Protein AF-A0AAN8J9G6-F1 (afdb_monomer_lite)

Structure (mmCIF, N/CA/C/O backbone):
data_AF-A0AAN8J9G6-F1
#
_entry.id   AF-A0AAN8J9G6-F1
#
loop_
_atom_site.group_PDB
_atom_site.id
_atom_site.type_symbol
_atom_site.label_atom_id
_atom_site.label_alt_id
_atom_site.label_comp_id
_atom_site.label_asym_id
_atom_site.label_entity_id
_atom_site.label_seq_id
_atom_site.pdbx_PDB_ins_code
_atom_site.Cartn_x
_atom_site.Cartn_y
_atom_site.Cartn_z
_atom_site.occupancy
_atom_site.B_iso_or_equiv
_atom_site.auth_seq_id
_atom_site.auth_comp_id
_atom_site.auth_asym_id
_atom_site.auth_atom_id
_atom_site.pdbx_PDB_model_num
ATOM 1 N N . MET A 1 1 ? 80.850 -1.394 -20.639 1.00 44.75 1 MET A N 1
ATOM 2 C CA . MET A 1 1 ? 79.618 -2.151 -20.964 1.00 44.75 1 MET A CA 1
ATOM 3 C C . MET A 1 1 ? 78.604 -1.194 -21.594 1.00 44.75 1 MET A C 1
ATOM 5 O O . MET A 1 1 ? 78.161 -0.294 -20.888 1.00 44.75 1 MET A O 1
ATOM 9 N N . PRO A 1 2 ? 78.284 -1.287 -22.898 1.00 39.69 2 PRO A N 1
ATOM 10 C CA . PRO A 1 2 ? 77.363 -0.352 -23.547 1.00 39.69 2 PRO A CA 1
ATOM 11 C C . PRO A 1 2 ? 75.897 -0.748 -23.298 1.00 39.69 2 PRO A C 1
ATOM 13 O O . PRO A 1 2 ? 75.528 -1.917 -23.408 1.00 39.69 2 PRO A O 1
ATOM 16 N N . LYS A 1 3 ? 75.049 0.232 -22.959 1.00 47.34 3 LYS A N 1
ATOM 17 C CA . LYS A 1 3 ? 73.600 0.052 -22.765 1.00 47.34 3 LYS A CA 1
ATOM 18 C C . LYS A 1 3 ? 72.911 -0.113 -24.125 1.00 47.34 3 LYS A C 1
ATOM 20 O O . LYS A 1 3 ? 72.934 0.792 -24.953 1.00 47.34 3 LYS A O 1
ATOM 25 N N . LYS A 1 4 ? 72.274 -1.265 -24.345 1.00 46.56 4 LYS A N 1
ATOM 26 C CA . LYS A 1 4 ? 71.497 -1.583 -25.552 1.00 46.56 4 LYS A CA 1
ATOM 27 C C . LYS A 1 4 ? 70.186 -0.779 -25.536 1.00 46.56 4 LYS A C 1
ATOM 29 O O . LYS A 1 4 ? 69.259 -1.118 -24.803 1.00 46.56 4 LYS A O 1
ATOM 34 N N . GLN A 1 5 ? 70.110 0.306 -26.307 1.00 51.44 5 GLN A N 1
ATOM 35 C CA . GLN A 1 5 ? 68.865 1.053 -26.519 1.00 51.44 5 GLN A CA 1
ATOM 36 C C . GLN A 1 5 ? 67.861 0.179 -27.296 1.00 51.44 5 GLN A C 1
ATOM 38 O O . GLN A 1 5 ? 68.141 -0.253 -28.415 1.00 51.44 5 GLN A O 1
ATOM 43 N N . ARG A 1 6 ? 66.680 -0.087 -26.718 1.00 46.72 6 ARG A N 1
ATOM 44 C CA . ARG A 1 6 ? 65.543 -0.680 -27.446 1.00 46.72 6 ARG A CA 1
ATOM 45 C C . ARG A 1 6 ? 64.986 0.377 -28.402 1.00 46.72 6 ARG A C 1
ATOM 47 O O . ARG A 1 6 ? 64.402 1.359 -27.952 1.00 46.72 6 ARG A O 1
ATOM 54 N N . LYS A 1 7 ? 65.141 0.169 -29.713 1.00 46.06 7 LYS A N 1
ATOM 55 C CA . LYS A 1 7 ? 64.376 0.903 -30.729 1.00 46.06 7 LYS A CA 1
ATOM 56 C C . LYS A 1 7 ? 62.891 0.580 -30.528 1.00 46.06 7 LYS A C 1
ATOM 58 O O . LYS A 1 7 ? 62.497 -0.575 -30.650 1.00 46.06 7 LYS A O 1
ATOM 63 N N . ARG A 1 8 ? 62.080 1.587 -30.196 1.00 46.12 8 ARG A N 1
ATOM 64 C CA . ARG A 1 8 ? 60.620 1.503 -30.307 1.00 46.12 8 ARG A CA 1
ATOM 65 C C . ARG A 1 8 ? 60.272 1.584 -31.792 1.00 46.12 8 ARG A C 1
ATOM 67 O O . ARG A 1 8 ? 60.358 2.656 -32.381 1.00 46.12 8 ARG A O 1
ATOM 74 N N . THR A 1 9 ? 59.933 0.455 -32.399 1.00 47.19 9 THR A N 1
ATOM 75 C CA . THR A 1 9 ? 59.216 0.426 -33.676 1.00 47.19 9 THR A CA 1
ATOM 76 C C . THR A 1 9 ? 57.836 1.028 -33.440 1.00 47.19 9 THR A C 1
ATOM 78 O O . THR A 1 9 ? 57.060 0.489 -32.654 1.00 47.19 9 THR A O 1
ATOM 81 N N . LYS A 1 10 ? 57.546 2.173 -34.067 1.00 50.50 10 LYS A N 1
ATOM 82 C CA . LYS A 1 10 ? 56.167 2.633 -34.240 1.00 50.50 10 LYS A CA 1
ATOM 83 C C . LYS A 1 10 ? 55.505 1.606 -35.163 1.00 50.50 10 LYS A C 1
ATOM 85 O O . LYS A 1 10 ? 55.901 1.513 -36.318 1.00 50.50 10 LYS A O 1
ATOM 90 N N . MET A 1 11 ? 54.639 0.752 -34.623 1.00 50.34 11 MET A N 1
ATOM 91 C CA . MET A 1 11 ? 53.772 -0.096 -35.443 1.00 50.34 11 MET A CA 1
ATOM 92 C C . MET A 1 11 ? 52.727 0.818 -36.088 1.00 50.34 11 MET A C 1
ATOM 94 O O . MET A 1 11 ? 52.150 1.658 -35.404 1.00 50.34 11 MET A O 1
ATOM 98 N N . ASP A 1 12 ? 52.566 0.703 -37.404 1.00 56.12 12 ASP A N 1
ATOM 99 C CA . ASP A 1 12 ? 51.598 1.460 -38.199 1.00 56.12 12 ASP A CA 1
ATOM 100 C C . ASP A 1 12 ? 50.165 1.061 -37.819 1.00 56.12 12 ASP A C 1
ATOM 102 O O . ASP A 1 12 ? 49.627 0.069 -38.311 1.00 56.12 12 ASP A O 1
ATOM 106 N N . ASP A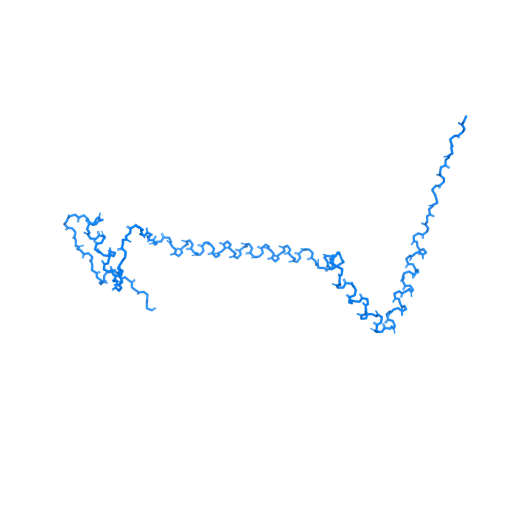 1 13 ? 49.521 1.845 -36.955 1.00 56.06 13 ASP A N 1
ATOM 107 C CA . ASP A 1 13 ? 48.117 1.635 -36.576 1.00 56.06 13 ASP A CA 1
ATOM 108 C C . ASP A 1 13 ? 47.151 1.833 -37.766 1.00 56.06 13 ASP A C 1
ATOM 110 O O . ASP A 1 13 ? 46.074 1.239 -37.793 1.00 56.06 13 ASP A O 1
ATOM 114 N N . SER A 1 14 ? 47.538 2.598 -38.797 1.00 57.06 14 SER A N 1
ATOM 115 C CA . SER A 1 14 ? 46.699 2.866 -39.982 1.00 57.06 14 SER A CA 1
ATOM 116 C C . SER A 1 14 ? 46.565 1.674 -40.942 1.00 57.06 14 SER A C 1
ATOM 118 O O . SER A 1 14 ? 45.550 1.525 -41.627 1.00 57.06 14 SER A O 1
ATOM 120 N N . ALA A 1 15 ? 47.568 0.794 -40.989 1.00 58.81 15 ALA A N 1
ATOM 121 C CA . ALA A 1 15 ? 47.515 -0.432 -41.785 1.00 58.81 15 ALA A CA 1
ATOM 122 C C . ALA A 1 15 ? 46.573 -1.470 -41.150 1.00 58.81 15 ALA A C 1
ATOM 124 O O . ALA A 1 15 ? 45.923 -2.250 -41.845 1.00 58.81 15 ALA A O 1
ATOM 125 N N . ASN A 1 16 ? 46.453 -1.447 -39.820 1.00 63.53 16 ASN A N 1
ATOM 126 C CA . ASN A 1 16 ? 45.555 -2.338 -39.096 1.00 63.53 16 ASN A CA 1
ATOM 127 C C . ASN A 1 16 ? 44.090 -1.897 -39.221 1.00 63.53 16 ASN A C 1
ATOM 129 O O . ASN A 1 16 ? 43.219 -2.747 -39.381 1.00 63.53 16 ASN A O 1
ATOM 133 N N . THR A 1 17 ? 43.797 -0.592 -39.207 1.00 67.75 17 THR A N 1
ATOM 134 C CA . THR A 1 17 ? 42.413 -0.097 -39.344 1.00 67.75 17 THR A CA 1
ATOM 135 C C . THR A 1 17 ? 41.839 -0.294 -40.747 1.00 67.75 17 THR A C 1
ATOM 137 O O . THR A 1 17 ? 40.665 -0.634 -40.874 1.00 67.75 17 THR A O 1
ATOM 140 N N . SER A 1 18 ? 42.657 -0.148 -41.792 1.00 72.88 18 SER A N 1
ATOM 141 C CA . SER A 1 18 ? 42.249 -0.435 -43.178 1.00 72.88 18 SER A CA 1
ATOM 142 C C . SER A 1 18 ? 41.957 -1.922 -43.395 1.00 72.88 18 SER A C 1
ATOM 144 O O . SER A 1 18 ? 40.891 -2.264 -43.895 1.00 72.88 18 SER A O 1
ATOM 146 N N . SER A 1 19 ? 42.825 -2.808 -42.898 1.00 72.50 19 SER A N 1
ATOM 147 C CA . SER A 1 19 ? 42.617 -4.265 -42.941 1.00 72.50 19 SER A CA 1
ATOM 148 C C . SER A 1 19 ? 41.332 -4.710 -42.222 1.00 72.50 19 SER A C 1
ATOM 150 O O . SER A 1 19 ? 40.612 -5.592 -42.692 1.00 72.50 19 SER A O 1
ATOM 152 N N . ILE A 1 20 ? 40.998 -4.062 -41.100 1.00 76.06 20 ILE A N 1
ATOM 153 C CA . ILE A 1 20 ? 39.742 -4.310 -40.381 1.00 76.06 20 ILE A CA 1
ATOM 154 C C . ILE A 1 20 ? 38.541 -3.816 -41.198 1.00 76.06 20 ILE A C 1
ATOM 156 O O . ILE A 1 20 ? 37.548 -4.532 -41.287 1.00 76.06 20 ILE A O 1
ATOM 160 N N . SER A 1 21 ? 38.626 -2.639 -41.824 1.00 76.69 21 SER A N 1
ATOM 161 C CA . SER A 1 21 ? 37.557 -2.108 -42.685 1.00 76.69 21 SER A CA 1
ATOM 162 C C . SER A 1 21 ? 37.271 -3.035 -43.865 1.00 76.69 21 SER A C 1
ATOM 164 O O . SER A 1 21 ? 36.120 -3.391 -44.100 1.00 76.69 21 SER A O 1
ATOM 166 N N . ASP A 1 22 ? 38.318 -3.500 -44.547 1.00 78.44 22 ASP A N 1
ATOM 167 C CA . ASP A 1 22 ? 38.194 -4.405 -45.691 1.00 78.44 22 ASP A CA 1
ATOM 168 C C . ASP A 1 22 ? 37.577 -5.755 -45.286 1.00 78.44 22 ASP A C 1
ATOM 170 O O . ASP A 1 22 ? 36.813 -6.370 -46.037 1.00 78.44 22 ASP A O 1
ATOM 174 N N . PHE A 1 23 ? 37.883 -6.224 -44.072 1.00 75.25 23 PHE A N 1
ATOM 175 C CA . PHE A 1 23 ? 37.292 -7.433 -43.505 1.00 75.25 23 PHE A CA 1
ATOM 176 C C . PHE A 1 23 ? 35.808 -7.241 -43.160 1.00 75.25 23 PHE A C 1
ATOM 178 O O . PHE A 1 23 ? 34.990 -8.109 -43.475 1.00 75.25 23 PHE A O 1
ATOM 185 N N . LEU A 1 24 ? 35.441 -6.095 -42.579 1.00 75.88 24 LEU A N 1
ATOM 186 C CA . LEU A 1 24 ? 34.051 -5.747 -42.280 1.00 75.88 24 LEU A CA 1
ATOM 187 C C . LEU A 1 24 ? 33.223 -5.589 -43.561 1.00 75.88 24 LEU A C 1
ATOM 189 O O . LEU A 1 24 ? 32.139 -6.157 -43.646 1.00 75.88 24 LEU A O 1
ATOM 193 N N . ASP A 1 25 ? 33.755 -4.940 -44.595 1.00 78.44 25 ASP A N 1
ATOM 194 C CA . ASP A 1 25 ? 33.081 -4.790 -45.891 1.00 78.44 25 ASP A CA 1
ATOM 195 C C . ASP A 1 25 ? 32.861 -6.126 -46.609 1.00 78.44 25 ASP A C 1
ATOM 197 O O . ASP A 1 25 ? 31.910 -6.293 -47.379 1.00 78.44 25 ASP A O 1
ATOM 201 N N . LYS A 1 26 ? 33.738 -7.102 -46.365 1.00 75.38 26 LYS A N 1
ATOM 202 C CA . LYS A 1 26 ? 33.597 -8.458 -46.897 1.00 75.38 26 LYS A CA 1
ATOM 203 C C . LYS A 1 26 ? 32.530 -9.258 -46.152 1.00 75.38 26 LYS A C 1
ATOM 205 O O . LYS A 1 26 ? 31.790 -10.003 -46.785 1.00 75.38 26 LYS A O 1
ATOM 210 N N . ILE A 1 27 ? 32.440 -9.083 -44.839 1.00 74.06 27 ILE A N 1
ATOM 211 C CA . ILE A 1 27 ? 31.421 -9.704 -43.988 1.00 74.06 27 ILE A CA 1
ATOM 212 C C . ILE A 1 27 ? 30.042 -9.108 -44.257 1.00 74.06 27 ILE A C 1
ATOM 214 O O . ILE A 1 27 ? 29.072 -9.849 -44.323 1.00 74.06 27 ILE A O 1
ATOM 218 N N . VAL A 1 28 ? 29.942 -7.788 -44.440 1.00 73.56 28 VAL A N 1
ATOM 219 C CA . VAL A 1 28 ? 28.666 -7.092 -44.681 1.00 73.56 28 VAL A CA 1
ATOM 220 C C . VAL A 1 28 ? 27.968 -7.582 -45.954 1.00 73.56 28 VAL A C 1
ATOM 222 O O . VAL A 1 28 ? 26.751 -7.487 -46.072 1.00 73.56 28 VAL A O 1
ATOM 225 N N . LYS A 1 29 ? 28.724 -8.149 -46.898 1.00 76.19 29 LYS A N 1
ATOM 226 C CA . LYS A 1 29 ? 28.198 -8.737 -48.137 1.00 76.19 29 LYS A CA 1
ATOM 227 C C . LYS A 1 29 ? 27.640 -10.155 -47.963 1.00 76.19 29 LYS A C 1
ATOM 229 O O . LYS A 1 29 ? 27.056 -10.672 -48.911 1.00 76.19 29 LYS A O 1
ATOM 234 N N . ASP A 1 30 ? 27.821 -10.774 -46.797 1.00 80.56 30 ASP A N 1
ATOM 235 C CA . ASP A 1 30 ? 27.336 -12.113 -46.468 1.00 80.56 30 ASP A CA 1
ATOM 236 C C . ASP A 1 30 ? 26.427 -12.077 -45.225 1.00 80.56 30 ASP A C 1
ATOM 238 O O . ASP A 1 30 ? 26.877 -11.994 -44.077 1.00 80.56 30 ASP A O 1
ATOM 242 N N . ASP A 1 31 ? 25.118 -12.162 -45.465 1.00 76.31 31 ASP A N 1
ATOM 243 C CA . ASP A 1 31 ? 24.077 -12.103 -44.433 1.00 76.31 31 ASP A CA 1
ATOM 244 C C . ASP A 1 31 ? 24.214 -13.204 -43.368 1.00 76.31 31 ASP A C 1
ATOM 246 O O . ASP A 1 31 ? 23.814 -13.013 -42.213 1.00 76.31 31 ASP A O 1
ATOM 250 N N . GLU A 1 32 ? 24.775 -14.365 -43.717 1.00 81.06 32 GLU A N 1
ATOM 251 C CA . GLU A 1 32 ? 24.934 -15.477 -42.779 1.00 81.06 32 GLU A CA 1
ATOM 252 C C . GLU A 1 32 ? 26.096 -15.230 -41.805 1.00 81.06 32 GLU A C 1
ATOM 254 O O . GLU A 1 32 ? 25.954 -15.412 -40.585 1.00 81.06 32 GLU A O 1
ATOM 259 N N . SER A 1 33 ? 27.209 -14.702 -42.317 1.00 77.06 33 SER A N 1
ATOM 260 C CA . SER A 1 33 ? 28.334 -14.233 -41.505 1.00 77.06 33 SER A CA 1
ATOM 261 C C . SER A 1 33 ? 27.941 -13.059 -40.605 1.00 77.06 33 SER A C 1
ATOM 263 O O . SER A 1 33 ? 28.271 -13.068 -39.416 1.00 77.06 33 SER A O 1
ATOM 265 N N . LEU A 1 34 ? 27.155 -12.099 -41.109 1.00 79.81 34 LEU A N 1
ATOM 266 C CA . LEU A 1 34 ? 26.612 -11.001 -40.299 1.00 79.81 34 LEU A CA 1
ATOM 267 C C . LEU A 1 34 ? 25.764 -11.509 -39.130 1.00 79.81 34 LEU A C 1
ATOM 269 O O . LEU A 1 34 ? 25.977 -11.115 -37.984 1.00 79.81 34 LEU A O 1
ATOM 273 N N . ARG A 1 35 ? 24.826 -12.427 -39.387 1.00 80.50 35 ARG A N 1
ATOM 274 C CA . ARG A 1 35 ? 23.975 -13.011 -38.334 1.00 80.50 35 ARG A CA 1
ATOM 275 C C . ARG A 1 35 ? 24.772 -13.784 -37.291 1.00 80.50 35 ARG A C 1
ATOM 277 O O . ARG A 1 35 ? 24.333 -13.887 -36.145 1.00 80.50 35 ARG A O 1
ATOM 284 N N . THR A 1 36 ? 25.893 -14.375 -37.686 1.00 80.62 36 THR A N 1
ATOM 285 C CA . THR A 1 36 ? 26.771 -15.127 -36.784 1.00 80.62 36 THR A CA 1
ATOM 286 C C . THR A 1 36 ? 27.576 -14.180 -35.902 1.00 80.62 36 THR A C 1
ATOM 288 O O . THR A 1 36 ? 27.626 -14.373 -34.691 1.00 80.62 36 THR A O 1
ATOM 291 N N . LEU A 1 37 ? 28.105 -13.094 -36.467 1.00 79.62 37 LEU A N 1
ATOM 292 C CA . LEU A 1 37 ? 28.802 -12.063 -35.698 1.00 79.62 37 LEU A CA 1
ATOM 293 C C . LEU A 1 37 ? 27.880 -11.310 -34.755 1.00 79.62 37 LEU A C 1
ATOM 295 O O . LEU A 1 37 ? 28.249 -11.101 -33.609 1.00 79.62 37 LEU A O 1
ATOM 299 N N . ILE A 1 38 ? 26.672 -10.955 -35.194 1.00 79.12 38 ILE A N 1
ATOM 300 C CA . ILE A 1 38 ? 25.671 -10.339 -34.319 1.00 79.12 38 ILE A CA 1
ATOM 301 C C . ILE A 1 38 ? 25.392 -11.267 -33.132 1.00 79.12 38 ILE A C 1
ATOM 303 O O . ILE A 1 38 ? 25.453 -10.828 -31.988 1.00 79.12 38 ILE A O 1
ATOM 307 N N . ARG A 1 39 ? 25.179 -12.569 -33.373 1.00 80.12 39 ARG A N 1
ATOM 308 C CA . ARG A 1 39 ? 24.995 -13.560 -32.298 1.00 80.12 39 ARG A CA 1
ATOM 309 C C . ARG A 1 39 ? 26.191 -13.641 -31.350 1.00 80.12 39 ARG A C 1
ATOM 311 O O . ARG A 1 39 ? 25.986 -13.739 -30.146 1.00 80.12 39 ARG A O 1
ATOM 318 N N . GLU A 1 40 ? 27.412 -13.593 -31.867 1.00 79.38 40 GLU A N 1
ATOM 319 C CA . GLU A 1 40 ? 28.624 -13.612 -31.041 1.00 79.38 40 GLU A CA 1
ATOM 320 C C . GLU A 1 40 ? 28.848 -12.305 -30.266 1.00 79.38 40 GLU A C 1
ATOM 322 O O . GLU A 1 40 ? 29.282 -12.347 -29.118 1.00 79.38 40 GLU A O 1
ATOM 327 N N . ILE A 1 41 ? 28.487 -11.152 -30.834 1.00 77.44 41 ILE A N 1
ATOM 328 C CA . ILE A 1 41 ? 28.492 -9.858 -30.137 1.00 77.44 41 ILE A CA 1
ATOM 329 C C . ILE A 1 41 ? 27.479 -9.883 -28.988 1.00 77.44 41 ILE A C 1
ATOM 331 O O . ILE A 1 41 ? 27.830 -9.530 -27.865 1.00 77.44 41 ILE A O 1
ATOM 335 N N . TYR A 1 42 ? 26.265 -10.386 -29.234 1.00 74.62 42 TYR A N 1
ATOM 336 C CA . TYR A 1 42 ? 25.232 -10.548 -28.203 1.00 74.62 42 TYR A CA 1
ATOM 337 C C . TYR A 1 42 ? 25.629 -11.517 -27.080 1.00 74.62 42 TYR A C 1
ATOM 339 O O . TYR A 1 42 ? 25.100 -11.405 -25.981 1.00 74.62 42 TYR A O 1
ATOM 347 N N . ARG A 1 43 ? 26.545 -12.463 -27.330 1.00 79.31 43 ARG A N 1
ATOM 348 C CA . ARG A 1 43 ? 27.054 -13.410 -26.320 1.00 79.31 43 ARG A CA 1
ATOM 349 C C . ARG A 1 43 ? 28.140 -12.829 -25.417 1.00 79.31 43 ARG A C 1
ATOM 351 O O . ARG A 1 43 ? 28.503 -13.472 -24.435 1.00 79.31 43 ARG A O 1
ATOM 358 N N . ARG A 1 44 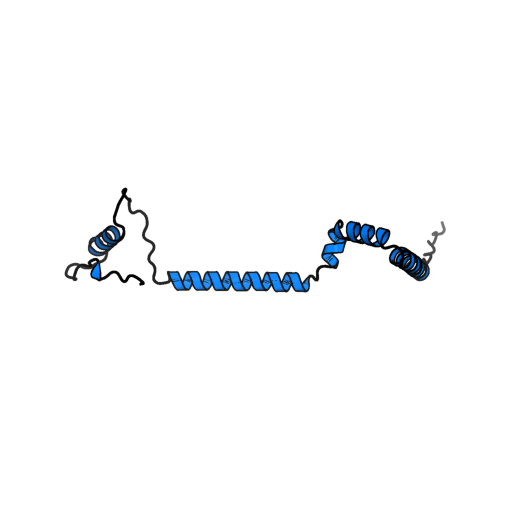? 28.703 -11.667 -25.757 1.00 81.75 44 ARG A N 1
ATOM 359 C CA . ARG A 1 44 ? 29.770 -11.026 -24.981 1.00 81.75 44 ARG A CA 1
ATOM 360 C C . ARG A 1 44 ? 29.220 -9.833 -24.210 1.00 81.75 44 ARG A C 1
ATOM 362 O O . ARG A 1 44 ? 29.096 -8.734 -24.751 1.00 81.75 44 ARG A O 1
ATOM 369 N N . ASP A 1 45 ? 28.972 -10.043 -22.921 1.00 67.44 45 ASP A N 1
ATOM 370 C CA . ASP A 1 45 ? 28.423 -9.032 -22.004 1.00 67.44 45 ASP A CA 1
ATOM 371 C C . ASP A 1 45 ? 29.265 -7.743 -21.943 1.00 67.44 45 ASP A C 1
ATOM 373 O O . ASP A 1 45 ? 28.731 -6.642 -21.822 1.00 67.44 45 ASP A O 1
ATOM 377 N N . GLU A 1 46 ? 30.585 -7.846 -22.105 1.00 71.19 46 GLU A N 1
ATOM 378 C CA . GLU A 1 46 ? 31.516 -6.706 -22.139 1.00 71.19 46 GLU A CA 1
ATOM 379 C C . GLU A 1 46 ? 31.299 -5.766 -23.338 1.00 71.19 46 GLU A C 1
ATOM 381 O O . GLU A 1 46 ? 31.563 -4.569 -23.240 1.00 71.19 46 GLU A O 1
ATOM 386 N N . ILE A 1 47 ? 30.827 -6.294 -24.473 1.00 71.50 47 ILE A N 1
ATOM 387 C CA . ILE A 1 47 ? 30.541 -5.501 -25.679 1.00 71.50 47 ILE A CA 1
ATOM 388 C C . ILE A 1 47 ? 29.117 -4.951 -25.593 1.00 71.50 47 ILE A C 1
ATOM 390 O O . ILE A 1 47 ? 28.876 -3.779 -25.880 1.00 71.50 47 ILE A O 1
ATOM 394 N N . MET A 1 48 ? 28.175 -5.778 -25.136 1.00 69.81 48 MET A N 1
ATOM 395 C CA . MET A 1 48 ? 26.785 -5.371 -24.944 1.00 69.81 48 MET A CA 1
ATOM 396 C C . MET A 1 48 ? 26.642 -4.260 -23.901 1.00 69.81 48 MET A C 1
ATOM 398 O O . MET A 1 48 ? 25.903 -3.309 -24.133 1.00 69.81 48 MET A O 1
ATOM 402 N N . SER A 1 49 ? 27.389 -4.319 -22.797 1.00 65.69 49 SER A N 1
ATOM 403 C CA . SER A 1 49 ? 27.398 -3.266 -21.769 1.00 65.69 49 SER A CA 1
ATOM 404 C C . SER A 1 49 ? 27.907 -1.913 -22.275 1.00 65.69 49 SER A C 1
ATOM 406 O O . SER A 1 49 ? 27.488 -0.887 -21.753 1.00 65.69 49 SER A O 1
ATOM 408 N N . GLN A 1 50 ? 28.753 -1.887 -23.311 1.00 68.06 50 GLN A N 1
ATOM 409 C CA . GLN A 1 50 ? 29.191 -0.648 -23.969 1.00 68.06 50 GLN A CA 1
ATOM 410 C C . GLN A 1 50 ? 28.186 -0.145 -25.020 1.00 68.06 50 GLN A C 1
ATOM 412 O O . GLN A 1 50 ? 28.155 1.046 -25.324 1.00 68.06 50 GLN A O 1
ATOM 417 N N . LEU A 1 51 ? 27.366 -1.042 -25.582 1.00 65.50 51 LEU A N 1
ATOM 418 C CA . LEU A 1 51 ? 26.299 -0.714 -26.536 1.00 65.50 51 LEU A CA 1
ATOM 419 C C . LEU A 1 51 ? 25.031 -0.201 -25.841 1.00 65.50 51 LEU A C 1
ATOM 421 O O . LEU A 1 51 ? 24.323 0.648 -26.390 1.00 65.50 51 LEU A O 1
ATOM 425 N N . VAL A 1 52 ? 24.731 -0.704 -24.642 1.00 67.50 52 VAL A N 1
ATOM 426 C CA . VAL A 1 52 ? 23.664 -0.160 -23.802 1.00 67.50 52 VAL A CA 1
ATOM 427 C C . VAL A 1 52 ? 24.138 1.177 -23.249 1.00 67.50 52 VAL A C 1
ATOM 429 O O . VAL A 1 52 ? 25.123 1.241 -22.524 1.00 67.50 52 VAL A O 1
ATOM 432 N N . LYS A 1 53 ? 23.444 2.261 -23.605 1.00 72.38 53 LYS A N 1
ATOM 433 C CA . LYS A 1 53 ? 23.806 3.612 -23.168 1.00 72.38 53 LYS A CA 1
ATOM 434 C C . LYS A 1 53 ? 23.728 3.684 -21.635 1.00 72.38 53 LYS A C 1
ATOM 436 O O . LYS A 1 53 ? 22.613 3.622 -21.108 1.00 72.38 53 LYS A O 1
ATOM 441 N N . PRO A 1 54 ? 24.856 3.841 -20.918 1.00 71.00 54 PRO A N 1
ATOM 442 C CA . PRO A 1 54 ? 24.859 3.866 -19.455 1.00 71.00 54 PRO A CA 1
ATOM 443 C C . PRO A 1 54 ? 23.984 5.001 -18.907 1.00 71.00 54 PRO A C 1
ATOM 445 O O . PRO A 1 54 ? 23.296 4.815 -17.912 1.00 71.00 54 PRO A O 1
ATOM 448 N N . GLU A 1 55 ? 23.892 6.116 -19.637 1.00 74.56 55 GLU A N 1
ATOM 449 C CA . GLU A 1 55 ? 22.996 7.242 -19.342 1.00 74.56 55 GLU A CA 1
ATOM 450 C C . GLU A 1 55 ? 21.517 6.828 -19.272 1.00 74.56 55 GLU A C 1
ATOM 452 O O . GLU A 1 55 ? 20.766 7.318 -18.438 1.00 74.56 55 GLU A O 1
ATOM 457 N N . THR A 1 56 ? 21.070 5.913 -20.140 1.00 80.62 56 THR A N 1
ATOM 458 C CA . THR A 1 56 ? 19.670 5.458 -20.135 1.00 80.62 56 THR A CA 1
ATOM 459 C C . THR A 1 56 ? 19.387 4.575 -18.928 1.00 80.62 56 THR A C 1
ATOM 461 O O . THR A 1 56 ? 18.329 4.709 -18.319 1.00 80.62 56 THR A O 1
ATOM 464 N N . ILE A 1 57 ? 20.338 3.716 -18.551 1.00 82.38 57 ILE A N 1
ATOM 465 C CA . ILE A 1 57 ? 20.227 2.913 -17.330 1.00 82.38 57 ILE A CA 1
ATOM 466 C C . ILE A 1 57 ? 20.152 3.840 -16.118 1.00 82.38 57 ILE A C 1
ATOM 468 O O . ILE A 1 57 ? 19.240 3.692 -15.316 1.00 82.38 57 ILE A O 1
ATOM 472 N N . GLU A 1 58 ? 21.051 4.819 -16.026 1.00 85.50 58 GLU A N 1
ATOM 473 C CA . GLU A 1 58 ? 21.109 5.760 -14.906 1.00 85.50 58 GLU A CA 1
ATOM 474 C C . GLU A 1 58 ? 19.809 6.569 -14.757 1.00 85.50 58 GLU A C 1
ATOM 476 O O . GLU A 1 58 ? 19.247 6.673 -13.664 1.00 85.50 58 GLU A O 1
ATOM 481 N N . LEU A 1 59 ? 19.266 7.080 -15.866 1.00 89.44 59 LEU A N 1
ATOM 482 C CA . LEU A 1 59 ? 17.981 7.782 -15.871 1.00 89.44 59 LEU A CA 1
ATOM 483 C C . LEU A 1 59 ? 16.827 6.880 -15.419 1.00 89.44 59 LEU A C 1
ATOM 485 O O . LEU A 1 59 ? 15.979 7.307 -14.636 1.00 89.44 59 LEU A O 1
ATOM 489 N N . MET A 1 60 ? 16.790 5.631 -15.889 1.00 90.00 60 MET A N 1
ATOM 490 C CA . MET A 1 60 ? 15.758 4.675 -15.487 1.00 90.00 60 MET A CA 1
ATOM 491 C C . MET A 1 60 ? 15.884 4.296 -14.010 1.00 90.00 60 MET A C 1
ATOM 493 O O . MET A 1 60 ? 14.870 4.233 -13.319 1.00 90.00 60 MET A O 1
ATOM 497 N N . THR A 1 61 ? 17.102 4.098 -13.502 1.00 92.62 61 THR A N 1
ATOM 498 C CA . THR A 1 61 ? 17.327 3.809 -12.080 1.00 92.62 61 THR A CA 1
ATOM 499 C C . THR A 1 61 ? 16.920 4.980 -11.198 1.00 92.62 61 THR A C 1
ATOM 501 O O . THR A 1 61 ? 16.243 4.771 -10.196 1.00 92.62 61 THR A O 1
ATOM 504 N N . ASN A 1 62 ? 17.235 6.214 -11.601 1.00 94.44 62 ASN A N 1
ATOM 505 C CA . ASN A 1 62 ? 16.805 7.406 -10.871 1.00 94.44 62 ASN A CA 1
ATOM 506 C C . ASN A 1 62 ? 15.279 7.512 -10.849 1.00 94.44 62 ASN A C 1
ATOM 508 O O . ASN A 1 62 ? 14.696 7.787 -9.804 1.00 94.44 62 ASN A O 1
ATOM 512 N N . ARG A 1 63 ? 14.618 7.201 -11.971 1.00 95.56 63 ARG A N 1
ATOM 513 C CA . ARG A 1 63 ? 13.157 7.212 -12.028 1.00 95.56 63 ARG A CA 1
ATOM 514 C C . ARG A 1 63 ? 12.517 6.152 -11.131 1.00 95.56 63 ARG A C 1
ATOM 516 O O . ARG A 1 63 ? 11.468 6.414 -10.555 1.00 95.56 63 ARG A O 1
ATOM 523 N N . ILE A 1 64 ? 13.125 4.971 -11.014 1.00 96.56 64 ILE A N 1
ATOM 524 C CA . ILE A 1 64 ? 12.662 3.932 -10.084 1.00 96.56 64 ILE A CA 1
ATOM 525 C C . ILE A 1 64 ? 12.749 4.446 -8.647 1.00 96.56 64 ILE A C 1
ATOM 527 O O . ILE A 1 64 ? 11.753 4.391 -7.936 1.00 96.56 64 ILE A O 1
ATOM 531 N N . ILE A 1 65 ? 13.888 5.023 -8.260 1.00 96.62 65 ILE A N 1
ATOM 532 C CA . ILE A 1 65 ? 14.096 5.564 -6.909 1.00 96.62 65 ILE A CA 1
ATOM 533 C C . ILE A 1 65 ? 13.080 6.671 -6.594 1.00 96.62 65 ILE A C 1
ATOM 535 O O . ILE A 1 65 ? 12.507 6.699 -5.509 1.00 96.62 65 ILE A O 1
ATOM 539 N N . GLU A 1 66 ? 12.822 7.580 -7.537 1.00 97.06 66 GLU A N 1
ATOM 540 C CA . GLU A 1 66 ? 11.797 8.620 -7.375 1.00 97.06 66 GLU A CA 1
ATOM 541 C C . GLU A 1 66 ? 10.408 8.030 -7.119 1.00 97.06 66 GLU A C 1
ATOM 543 O O . GLU A 1 66 ? 9.706 8.480 -6.216 1.00 97.06 66 GLU A O 1
ATOM 548 N N . LEU A 1 67 ? 10.018 7.019 -7.899 1.00 96.56 67 LEU A N 1
ATOM 549 C CA . LEU A 1 67 ? 8.715 6.371 -7.762 1.00 96.56 67 LEU A CA 1
ATOM 550 C C . LEU A 1 67 ? 8.596 5.591 -6.452 1.00 96.56 67 LEU A C 1
ATOM 552 O O . LEU A 1 67 ? 7.538 5.610 -5.831 1.00 96.56 67 LEU A O 1
ATOM 556 N N . GLU A 1 68 ? 9.662 4.918 -6.021 1.00 96.94 68 GLU A N 1
ATOM 557 C CA . GLU A 1 68 ? 9.702 4.232 -4.727 1.00 96.94 68 GLU A CA 1
ATOM 558 C C . GLU A 1 68 ? 9.515 5.226 -3.576 1.00 96.94 68 GLU A C 1
ATOM 560 O O . GLU A 1 68 ? 8.672 5.000 -2.708 1.00 96.94 68 GLU A O 1
ATOM 565 N N . ASN A 1 69 ? 10.205 6.369 -3.621 1.00 96.44 69 ASN A N 1
ATOM 566 C CA . ASN A 1 69 ? 10.042 7.428 -2.625 1.00 96.44 69 ASN A CA 1
ATOM 567 C C . ASN A 1 69 ? 8.618 8.003 -2.620 1.00 96.44 69 ASN A C 1
ATOM 569 O O . ASN A 1 69 ? 8.038 8.190 -1.554 1.00 96.44 69 ASN A O 1
ATOM 573 N N . GLU A 1 70 ? 8.029 8.256 -3.792 1.00 96.81 70 GLU A N 1
ATOM 574 C CA . GLU A 1 70 ? 6.654 8.759 -3.896 1.00 96.81 70 GLU A CA 1
ATOM 575 C C . GLU A 1 70 ? 5.646 7.752 -3.320 1.00 96.81 70 GLU A C 1
ATOM 577 O O . GLU A 1 70 ? 4.730 8.125 -2.585 1.00 96.81 70 GLU A O 1
ATOM 582 N N . VAL A 1 71 ? 5.830 6.457 -3.594 1.00 96.06 71 VAL A N 1
ATOM 583 C CA . VAL A 1 71 ? 5.000 5.393 -3.014 1.00 96.06 71 VAL A CA 1
ATOM 584 C C . VAL A 1 71 ? 5.141 5.352 -1.495 1.00 96.06 71 VAL A C 1
ATOM 586 O O . VAL A 1 71 ? 4.127 5.243 -0.800 1.00 96.06 71 VAL A O 1
ATOM 589 N N . ASP A 1 72 ? 6.358 5.455 -0.970 1.00 94.88 72 ASP A N 1
ATOM 590 C CA . ASP A 1 72 ? 6.603 5.462 0.471 1.00 94.88 72 ASP A CA 1
ATOM 591 C C . ASP A 1 72 ? 5.961 6.677 1.150 1.00 94.88 72 ASP A C 1
ATOM 593 O O . ASP A 1 72 ? 5.279 6.526 2.171 1.00 94.88 72 ASP A O 1
ATOM 597 N N . GLU A 1 73 ? 6.078 7.864 0.550 1.00 95.06 73 GLU A N 1
ATOM 598 C CA . GLU A 1 73 ? 5.392 9.065 1.024 1.00 95.06 73 GLU A CA 1
ATOM 599 C C . GLU A 1 73 ? 3.875 8.863 1.029 1.00 95.06 73 GLU A C 1
ATOM 601 O O . GLU A 1 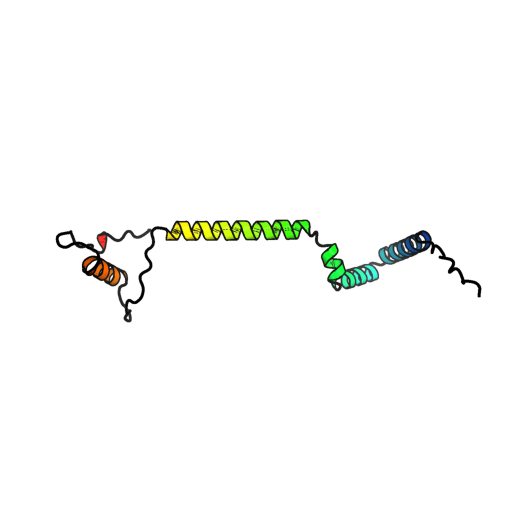73 ? 3.221 9.094 2.050 1.00 95.06 73 GLU A O 1
ATOM 606 N N . LEU A 1 74 ? 3.295 8.367 -0.067 1.00 93.94 74 LEU A N 1
ATOM 607 C CA . LEU A 1 74 ? 1.856 8.113 -0.162 1.00 93.94 74 LEU A CA 1
ATOM 608 C C . LEU A 1 74 ? 1.376 7.099 0.885 1.00 93.94 74 LEU A C 1
ATOM 610 O O . LEU A 1 74 ? 0.324 7.295 1.503 1.00 93.94 74 LEU A O 1
ATOM 614 N N . GLN A 1 75 ? 2.145 6.040 1.140 1.00 93.06 75 GLN A N 1
ATOM 615 C CA . GLN A 1 75 ? 1.829 5.072 2.191 1.00 93.06 75 GLN A CA 1
ATOM 616 C C . GLN A 1 75 ? 1.883 5.703 3.581 1.00 93.06 75 GLN A C 1
ATOM 618 O O . GLN A 1 75 ? 1.008 5.443 4.415 1.00 93.06 75 GLN A O 1
ATOM 623 N N . GLN A 1 76 ? 2.888 6.536 3.844 1.00 91.31 76 GLN A N 1
ATOM 624 C CA . GLN A 1 76 ? 3.010 7.246 5.109 1.00 91.31 76 GLN A CA 1
ATOM 625 C C . GLN A 1 76 ? 1.844 8.219 5.310 1.00 91.31 76 GLN A C 1
ATOM 627 O O . GLN A 1 76 ? 1.239 8.237 6.384 1.00 91.31 76 GLN A O 1
ATOM 632 N N . TYR A 1 77 ? 1.481 8.977 4.272 1.00 92.38 77 TYR A N 1
ATOM 633 C CA . TYR A 1 77 ? 0.327 9.874 4.290 1.00 92.38 77 TYR A CA 1
ATOM 634 C C . TYR A 1 77 ? -0.973 9.118 4.558 1.00 92.38 77 TYR A C 1
ATOM 636 O O . TYR A 1 77 ? -1.753 9.540 5.413 1.00 92.38 77 TYR A O 1
ATOM 644 N N . SER A 1 78 ? -1.181 7.980 3.890 1.00 89.19 78 SER A N 1
ATOM 645 C CA . SER A 1 78 ? -2.357 7.130 4.094 1.00 89.19 78 SER A CA 1
ATOM 646 C C . SER A 1 78 ? -2.454 6.607 5.531 1.00 89.19 78 SER A C 1
ATOM 648 O O . SER A 1 78 ? -3.538 6.595 6.111 1.00 89.19 78 SER A O 1
ATOM 650 N N . ARG A 1 79 ? -1.325 6.228 6.142 1.00 89.81 79 ARG A N 1
ATOM 651 C CA . ARG A 1 79 ? -1.282 5.672 7.505 1.00 89.81 79 ARG A CA 1
ATOM 652 C C . ARG A 1 79 ? -1.191 6.727 8.608 1.00 89.81 79 ARG A C 1
ATOM 654 O O . ARG A 1 79 ? -1.215 6.359 9.780 1.00 89.81 79 ARG A O 1
ATOM 661 N N . ARG A 1 80 ? -1.103 8.021 8.276 1.00 91.94 80 ARG A N 1
ATOM 662 C CA . ARG A 1 80 ? -0.844 9.108 9.240 1.00 91.94 80 ARG A CA 1
ATOM 663 C C . ARG A 1 80 ? -1.854 9.167 10.390 1.00 91.94 80 ARG A C 1
ATOM 665 O O . ARG A 1 80 ? -1.491 9.556 11.493 1.00 91.94 80 ARG A O 1
ATOM 672 N N . THR A 1 81 ? -3.107 8.803 10.136 1.00 88.38 81 THR A N 1
ATOM 673 C CA . THR A 1 81 ? -4.186 8.795 11.139 1.00 88.38 81 THR A CA 1
ATOM 674 C C . THR A 1 81 ? -4.552 7.390 11.616 1.00 88.38 81 THR A C 1
ATOM 676 O O . THR A 1 81 ? -5.521 7.227 12.352 1.00 88.38 81 T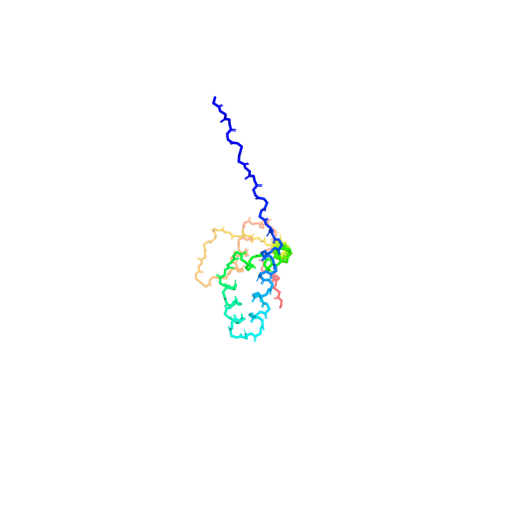HR A O 1
ATOM 679 N N . CYS A 1 82 ? -3.814 6.362 11.196 1.00 89.62 82 CYS A N 1
ATOM 680 C CA . CYS A 1 82 ? -4.046 4.992 11.630 1.00 89.62 82 CYS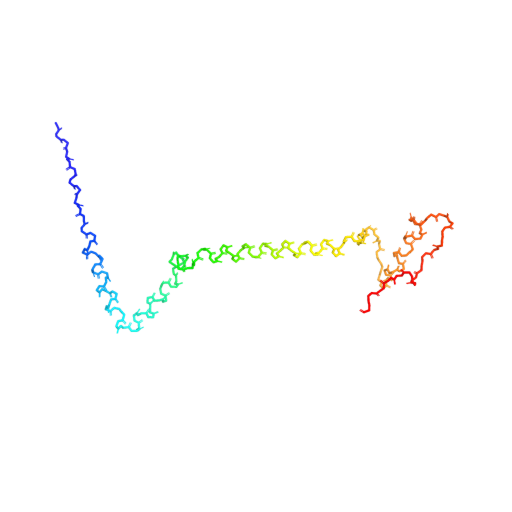 A CA 1
ATOM 681 C C . CYS A 1 82 ? -3.317 4.723 12.949 1.00 89.62 82 CYS A C 1
ATOM 683 O O . CYS A 1 82 ? -2.160 5.102 13.127 1.00 89.62 82 CYS A O 1
ATOM 685 N N . LEU A 1 83 ? -3.976 4.002 13.855 1.00 88.06 83 LEU A N 1
ATOM 686 C CA . LEU A 1 83 ? -3.362 3.494 15.078 1.00 88.06 83 LEU A CA 1
ATOM 687 C C . LEU A 1 83 ? -3.055 2.006 14.917 1.00 88.06 83 LEU A C 1
ATOM 689 O O . LEU A 1 83 ? -3.889 1.238 14.439 1.00 88.06 83 LEU A O 1
ATOM 693 N N . LYS A 1 84 ? -1.855 1.596 15.334 1.00 89.56 84 LYS A N 1
ATOM 694 C CA . LYS A 1 84 ? -1.466 0.185 15.382 1.00 89.56 84 LYS A CA 1
ATOM 695 C C . LYS A 1 84 ? -1.684 -0.348 16.792 1.00 89.56 84 LYS A C 1
ATOM 697 O O . LYS A 1 84 ? -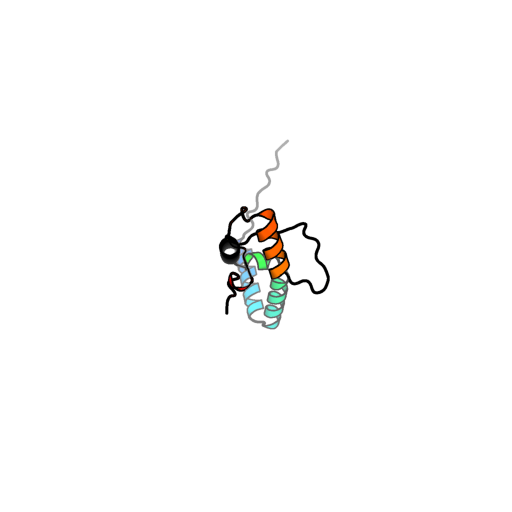0.991 0.057 17.721 1.00 89.56 84 LYS A O 1
ATOM 702 N N . LEU A 1 85 ? -2.617 -1.282 16.928 1.00 87.31 85 LEU A N 1
ATOM 703 C CA . LEU A 1 85 ? -2.912 -1.971 18.181 1.00 87.31 85 LEU A CA 1
ATOM 704 C C . LEU A 1 85 ? -2.281 -3.366 18.132 1.00 87.31 85 LEU A C 1
ATOM 706 O O . LEU A 1 85 ? -2.346 -4.048 17.112 1.00 87.31 85 LEU A O 1
ATOM 710 N N . SER A 1 86 ? -1.588 -3.764 19.199 1.00 90.38 86 SER A N 1
ATOM 711 C CA . SER A 1 86 ? -0.850 -5.033 19.250 1.00 90.38 86 SER A CA 1
ATOM 712 C C . SER A 1 86 ? -0.858 -5.620 20.657 1.00 90.38 86 SER A C 1
ATOM 714 O O . SER A 1 86 ? -1.057 -4.890 21.624 1.00 90.38 86 SER A O 1
ATOM 716 N N . GLY A 1 87 ? -0.644 -6.934 20.765 1.00 87.69 87 GLY A N 1
ATOM 717 C CA . GLY A 1 87 ? -0.693 -7.650 22.045 1.00 87.69 87 GLY A CA 1
ATOM 718 C C . GLY A 1 87 ? -2.106 -8.019 22.505 1.00 87.69 87 GLY A C 1
ATOM 719 O O . GLY A 1 87 ? -2.272 -8.488 23.628 1.00 87.69 87 GLY A O 1
ATOM 720 N N . ILE A 1 88 ? -3.114 -7.834 21.649 1.00 84.75 88 ILE A N 1
ATOM 721 C CA . ILE A 1 88 ? -4.489 -8.250 21.918 1.00 84.75 88 ILE A CA 1
ATOM 722 C C . ILE A 1 88 ? -4.644 -9.697 21.447 1.00 84.75 88 ILE A C 1
ATOM 724 O O . ILE A 1 88 ? -4.248 -10.043 20.335 1.00 84.75 88 ILE A O 1
ATOM 728 N N . LYS A 1 89 ? -5.154 -10.563 22.323 1.00 86.25 89 LYS A N 1
ATOM 729 C CA . LYS A 1 89 ? -5.380 -11.970 21.998 1.00 86.25 89 LYS A CA 1
ATOM 730 C C . LYS A 1 89 ? -6.653 -12.091 21.169 1.00 86.25 89 LYS A C 1
ATOM 732 O O . LYS A 1 89 ? -7.727 -11.832 21.693 1.00 86.25 89 LYS A O 1
ATOM 737 N N . GLU A 1 90 ? -6.510 -12.539 19.930 1.00 83.88 90 GLU A N 1
ATOM 738 C CA . GLU A 1 90 ? -7.637 -12.780 19.030 1.00 83.88 90 GLU A CA 1
ATOM 739 C C . GLU A 1 90 ? -8.221 -14.188 19.216 1.00 83.88 90 GLU A C 1
ATOM 741 O O . GLU A 1 90 ? -7.519 -15.146 19.573 1.00 83.88 90 GLU A O 1
ATOM 746 N N . THR A 1 91 ? -9.519 -14.320 18.955 1.00 88.19 91 THR A N 1
ATOM 747 C CA . THR A 1 91 ? -10.255 -15.587 18.945 1.00 88.19 91 THR A CA 1
ATOM 748 C C . THR A 1 91 ? -10.888 -15.868 17.574 1.00 88.19 91 THR A C 1
ATOM 750 O O . THR A 1 91 ? -11.122 -14.950 16.787 1.00 88.19 91 THR A O 1
ATOM 753 N N . PRO A 1 92 ? -11.155 -17.143 17.220 1.00 90.19 92 PRO A N 1
ATOM 754 C CA . PRO A 1 92 ? -11.803 -17.463 15.950 1.00 90.19 92 PRO A CA 1
ATOM 755 C C . PRO A 1 92 ? -13.191 -16.814 15.839 1.00 90.19 92 PRO A C 1
ATOM 757 O O . PRO A 1 92 ? -13.994 -16.927 16.763 1.00 90.19 92 PRO A O 1
ATOM 760 N N . ASN A 1 93 ? -13.489 -16.217 14.680 1.00 88.44 93 ASN A N 1
ATOM 761 C CA . ASN A 1 93 ? -14.741 -15.501 14.379 1.00 88.44 93 ASN A CA 1
ATOM 762 C C . ASN A 1 93 ? -15.003 -14.254 15.247 1.00 88.44 93 ASN A C 1
ATOM 764 O O . ASN A 1 93 ? -16.158 -13.867 15.433 1.00 88.44 93 ASN A O 1
ATOM 768 N N . GLU A 1 94 ? -13.954 -13.630 15.780 1.00 87.69 94 GLU A N 1
ATOM 769 C CA . GLU A 1 94 ? -14.077 -12.399 16.555 1.00 87.69 94 GLU A CA 1
ATOM 770 C C . GLU A 1 94 ? -14.363 -11.177 15.674 1.00 87.69 94 GLU A C 1
ATOM 772 O O . GLU A 1 94 ? -13.846 -11.036 14.566 1.00 87.69 94 GLU A O 1
ATOM 777 N N . ASP A 1 95 ? -15.206 -10.285 16.188 1.00 89.81 95 ASP A N 1
ATOM 778 C CA . ASP A 1 95 ? -15.536 -9.014 15.554 1.00 89.81 95 ASP A CA 1
ATOM 779 C C . ASP A 1 95 ? -14.525 -7.954 16.002 1.00 89.81 95 ASP A C 1
ATOM 781 O O . ASP A 1 95 ? -14.569 -7.467 17.136 1.00 89.81 95 ASP A O 1
ATOM 785 N N . THR A 1 96 ? -13.596 -7.612 15.110 1.00 88.88 96 THR A N 1
ATOM 786 C CA . THR A 1 96 ? -12.522 -6.659 15.405 1.00 88.88 96 THR A CA 1
ATOM 787 C C . THR A 1 96 ? -13.068 -5.273 15.752 1.00 88.88 96 THR A C 1
ATOM 789 O O . THR A 1 96 ? -12.505 -4.615 16.623 1.00 88.88 96 THR A O 1
ATOM 792 N N . ASP A 1 97 ? -14.187 -4.844 15.154 1.00 89.81 97 ASP A N 1
ATOM 793 C CA . ASP A 1 97 ? -14.786 -3.535 15.445 1.00 89.81 97 ASP A CA 1
ATOM 794 C C . ASP A 1 97 ? -15.219 -3.465 16.914 1.00 89.81 97 ASP A C 1
ATOM 796 O O . ASP A 1 97 ? -14.937 -2.486 17.608 1.00 89.81 97 ASP A O 1
ATOM 800 N N . LYS A 1 98 ? -15.855 -4.530 17.418 1.00 90.56 98 LYS A N 1
ATOM 801 C CA . LYS A 1 98 ? -16.253 -4.621 18.831 1.00 90.56 98 LYS A CA 1
ATOM 802 C C . LYS A 1 98 ? -15.049 -4.675 19.755 1.00 90.56 98 LYS A C 1
ATOM 804 O O . LYS A 1 98 ? -15.023 -3.950 20.742 1.00 90.56 98 LYS A O 1
ATOM 809 N N . LEU A 1 99 ? -14.042 -5.472 19.408 1.00 90.31 99 LEU A N 1
ATOM 810 C CA . LEU A 1 99 ? -12.816 -5.592 20.193 1.00 90.31 99 LEU A CA 1
ATOM 811 C C . LEU A 1 99 ? -12.110 -4.236 20.355 1.00 90.31 99 LEU A C 1
ATOM 813 O O . LEU A 1 99 ? -11.688 -3.886 21.459 1.00 90.31 99 LEU A O 1
ATOM 817 N N . ILE A 1 100 ? -12.025 -3.440 19.283 1.00 90.12 100 ILE A N 1
ATOM 818 C CA . ILE A 1 100 ? -11.451 -2.092 19.361 1.00 90.12 100 ILE A CA 1
ATOM 819 C C . ILE A 1 100 ? -12.352 -1.148 20.164 1.00 90.12 100 ILE A C 1
ATOM 821 O O . ILE A 1 100 ? -11.843 -0.410 21.009 1.00 90.12 100 ILE A O 1
ATOM 825 N N . LEU A 1 101 ? -13.670 -1.162 19.944 1.00 91.50 101 LEU A N 1
ATOM 826 C CA . LEU A 1 101 ? -14.603 -0.319 20.701 1.00 91.50 101 LEU A CA 1
ATOM 827 C C . LEU A 1 101 ? -14.535 -0.606 22.205 1.00 91.50 101 LEU A C 1
ATOM 829 O O . LEU A 1 101 ? -14.488 0.332 23.000 1.00 91.50 101 LEU A O 1
ATOM 833 N N . ASP A 1 102 ? -14.480 -1.877 22.597 1.00 89.81 102 ASP A N 1
ATOM 834 C CA . ASP A 1 102 ? -14.371 -2.293 23.995 1.00 89.81 102 ASP A CA 1
ATOM 835 C C . ASP A 1 102 ? -13.042 -1.836 24.607 1.00 89.81 102 ASP A C 1
ATOM 837 O O . ASP A 1 102 ? -13.032 -1.288 25.713 1.00 89.81 102 ASP A O 1
ATOM 841 N N . LEU A 1 103 ? -11.930 -1.976 23.875 1.00 89.88 103 LEU A N 1
ATOM 842 C CA . LEU A 1 103 ? -10.617 -1.488 24.301 1.00 89.88 103 LEU A CA 1
ATOM 843 C C . LEU A 1 103 ? -10.642 0.027 24.562 1.00 89.88 103 LEU A C 1
ATOM 845 O O . LEU A 1 103 ? -10.201 0.485 25.617 1.00 89.88 103 LEU A O 1
ATOM 849 N N . VAL A 1 104 ? -11.175 0.805 23.615 1.00 90.62 104 VAL A N 1
ATOM 850 C CA . VAL A 1 104 ? -11.217 2.272 23.702 1.00 90.62 104 VAL A CA 1
ATOM 851 C C . VAL A 1 104 ? -12.146 2.719 24.834 1.00 90.62 104 VAL A C 1
ATOM 853 O O . VAL A 1 104 ? -11.736 3.518 25.674 1.00 90.62 104 VAL A O 1
ATOM 856 N N . ASN A 1 105 ? -13.358 2.162 24.913 1.00 92.38 105 ASN A N 1
ATOM 857 C CA . ASN A 1 105 ? -14.341 2.485 25.953 1.00 92.38 105 ASN A CA 1
ATOM 858 C C . ASN A 1 105 ? -13.878 2.115 27.370 1.00 92.38 105 ASN A C 1
ATOM 860 O O . ASN A 1 105 ? -14.363 2.701 28.335 1.00 92.38 105 ASN A O 1
ATOM 864 N N . THR A 1 106 ? -12.991 1.127 27.506 1.00 90.06 106 THR A N 1
ATOM 865 C CA . THR A 1 106 ? -12.527 0.641 28.815 1.00 90.06 106 THR A CA 1
ATOM 866 C C . THR A 1 106 ? -11.256 1.342 29.282 1.00 90.06 106 THR A C 1
ATOM 868 O O . THR A 1 106 ? -11.101 1.587 30.476 1.00 90.06 106 THR A O 1
ATOM 871 N N . HIS A 1 107 ? -10.329 1.636 28.368 1.00 88.94 107 HIS A N 1
ATOM 872 C CA . HIS A 1 107 ? -8.974 2.058 28.737 1.00 88.94 107 HIS A CA 1
ATOM 873 C C . HIS A 1 107 ? -8.594 3.468 28.289 1.00 88.94 107 HIS A C 1
ATOM 875 O O . HIS A 1 107 ? -7.610 4.003 28.796 1.00 88.94 107 HIS A O 1
ATOM 881 N N . ILE A 1 108 ? -9.316 4.051 27.329 1.00 89.06 108 ILE A N 1
ATOM 882 C CA . ILE A 1 108 ? -8.949 5.336 26.719 1.00 89.06 108 ILE A CA 1
ATOM 883 C C . ILE A 1 108 ? -9.982 6.416 27.045 1.00 89.06 108 ILE A C 1
ATOM 885 O O . ILE A 1 108 ? -9.596 7.541 27.356 1.00 89.06 108 ILE A O 1
ATOM 889 N N . LEU A 1 109 ? -11.275 6.090 26.984 1.00 91.19 109 LEU A N 1
ATOM 890 C CA . LEU A 1 109 ? -12.344 7.041 27.286 1.00 91.19 109 LEU A CA 1
ATOM 891 C C . LEU A 1 109 ? -12.385 7.391 28.783 1.00 91.19 109 LEU A C 1
ATOM 893 O O . LEU A 1 109 ? -12.408 6.481 29.616 1.00 91.19 109 LEU A O 1
ATOM 897 N N . PRO A 1 110 ? -12.417 8.689 29.139 1.00 88.56 110 PRO A N 1
ATOM 898 C CA . PRO A 1 110 ? -12.567 9.126 30.522 1.00 88.56 110 PRO A CA 1
ATOM 899 C C . PRO A 1 110 ? -13.906 8.703 31.134 1.00 88.56 110 PRO A C 1
ATOM 901 O O . PRO A 1 110 ? -14.923 8.575 30.449 1.00 88.56 110 PRO A O 1
ATOM 904 N N . GLU A 1 111 ? -13.930 8.554 32.460 1.00 83.62 111 GLU A N 1
ATOM 905 C CA . GLU A 1 111 ? -15.177 8.319 33.186 1.00 83.62 111 GLU A CA 1
ATOM 906 C C . GLU A 1 111 ? -16.144 9.503 33.007 1.00 83.62 111 GLU A C 1
ATOM 908 O O . GLU A 1 111 ? -15.797 10.652 33.280 1.00 83.62 111 GLU A O 1
ATOM 913 N N . GLY A 1 112 ? -17.372 9.212 32.566 1.00 81.19 112 GLY A N 1
ATOM 914 C CA . GLY A 1 112 ? -18.435 10.206 32.375 1.00 81.19 112 GLY A CA 1
ATOM 915 C C . GLY A 1 112 ? -18.661 10.657 30.929 1.00 81.19 112 GLY A C 1
ATOM 916 O O . GLY A 1 112 ? -19.639 11.363 30.685 1.00 81.19 112 GLY A O 1
ATOM 917 N N . GLU A 1 113 ? -17.826 10.233 29.976 1.00 86.38 113 GLU A N 1
ATOM 918 C CA . GLU A 1 113 ? -18.073 10.471 28.550 1.00 86.38 113 GLU A CA 1
ATOM 919 C C . GLU A 1 113 ? -19.008 9.425 27.921 1.00 86.38 113 GLU A C 1
ATOM 921 O O . GLU A 1 113 ? -19.163 8.300 28.410 1.00 86.38 113 GLU A O 1
ATOM 926 N N . GLU A 1 114 ? -19.666 9.815 26.825 1.00 88.81 114 GLU A N 1
ATOM 927 C CA . GLU A 1 114 ? -20.529 8.917 26.062 1.00 88.81 114 GLU A CA 1
ATOM 928 C C . GLU A 1 114 ? -19.700 7.787 25.440 1.00 88.81 114 GLU A C 1
ATOM 930 O O . GLU A 1 114 ? -18.664 8.009 24.813 1.00 88.81 114 GLU A O 1
ATOM 935 N N . ARG A 1 115 ? -20.173 6.549 25.608 1.00 90.94 115 ARG A N 1
ATOM 936 C CA . ARG A 1 115 ? -19.497 5.378 25.052 1.00 90.94 115 ARG A CA 1
ATOM 937 C C . ARG A 1 115 ? -19.638 5.329 23.539 1.00 90.94 115 ARG A C 1
ATOM 939 O O . ARG A 1 115 ? -20.739 5.426 22.997 1.00 90.94 115 ARG A O 1
ATOM 946 N N . LEU A 1 116 ? -18.525 5.049 22.872 1.00 91.62 116 LEU A N 1
ATOM 947 C CA . LEU A 1 116 ? -18.500 4.817 21.437 1.00 91.62 116 LEU A CA 1
ATOM 948 C C . LEU A 1 116 ? -19.226 3.515 21.101 1.00 91.62 116 LEU A C 1
ATOM 950 O O . LEU A 1 116 ? -19.120 2.507 21.802 1.00 91.62 116 LEU A O 1
ATOM 954 N N . ASN A 1 117 ? -19.941 3.537 19.984 1.00 91.88 117 ASN A N 1
ATOM 955 C CA . ASN A 1 117 ? -20.650 2.390 19.427 1.00 91.88 117 ASN A CA 1
ATOM 956 C C . ASN A 1 117 ? -20.381 2.281 17.916 1.00 91.88 117 ASN A C 1
ATOM 958 O O . ASN A 1 117 ? -19.765 3.165 17.324 1.00 91.88 117 ASN A O 1
ATOM 962 N N . LEU A 1 118 ? -20.876 1.215 17.281 1.00 90.38 118 LEU A N 1
ATOM 963 C CA . LEU A 1 118 ? -20.643 0.915 15.860 1.00 90.38 118 LEU A CA 1
ATOM 964 C C . LEU A 1 118 ? -21.018 2.059 14.900 1.00 90.38 118 LEU A C 1
ATOM 966 O O . LEU A 1 118 ? -20.401 2.185 13.848 1.00 90.38 118 LEU A O 1
ATOM 970 N N . ASN A 1 119 ? -21.976 2.919 15.260 1.00 89.06 119 ASN A N 1
ATOM 971 C CA . ASN A 1 119 ? -22.391 4.045 14.413 1.00 89.06 119 ASN A CA 1
ATOM 972 C C . ASN A 1 119 ? -21.315 5.137 14.310 1.00 89.06 119 ASN A C 1
ATOM 974 O O . ASN A 1 119 ? -21.364 5.960 13.402 1.00 89.06 119 ASN A O 1
ATOM 978 N N . HIS A 1 120 ? -20.349 5.143 15.230 1.00 87.12 120 HIS A N 1
ATOM 979 C CA . HIS A 1 120 ? -19.221 6.069 15.216 1.00 87.12 120 HIS A CA 1
ATOM 980 C C . HIS A 1 120 ? -18.091 5.604 14.285 1.00 87.12 120 HIS A C 1
ATOM 982 O O . HIS A 1 120 ? -17.146 6.354 14.047 1.00 87.12 120 HIS A O 1
ATOM 988 N N . ILE A 1 121 ? -18.168 4.380 13.745 1.00 88.44 121 ILE A N 1
ATOM 989 C CA . ILE A 1 121 ? -17.168 3.854 12.815 1.00 88.44 121 ILE A CA 1
ATOM 990 C C . ILE A 1 121 ? -17.497 4.337 11.401 1.00 88.44 121 ILE A C 1
ATOM 992 O O . ILE A 1 121 ? -18.448 3.878 10.767 1.00 88.44 121 ILE A O 1
ATOM 996 N N . GLY A 1 122 ? -16.671 5.247 10.883 1.00 85.44 122 GLY A N 1
ATOM 997 C CA . GLY A 1 122 ? -16.728 5.664 9.485 1.00 85.44 122 GLY A CA 1
ATOM 998 C C . GLY A 1 122 ? -16.253 4.543 8.561 1.00 85.44 122 GLY A C 1
ATOM 999 O O . GLY A 1 122 ? -15.088 4.152 8.607 1.00 85.44 122 GLY A O 1
ATOM 1000 N N . ARG A 1 123 ? -17.141 4.034 7.703 1.00 82.50 123 ARG A N 1
ATOM 1001 C CA . ARG A 1 123 ? -16.799 3.070 6.647 1.00 82.50 123 ARG A CA 1
ATOM 1002 C C . ARG A 1 123 ? -16.745 3.800 5.306 1.00 82.50 123 ARG A C 1
ATOM 1004 O O . ARG A 1 123 ? -17.646 4.576 5.003 1.00 82.50 123 ARG A O 1
ATOM 1011 N N . SER A 1 124 ? -15.694 3.575 4.516 1.00 72.44 124 SER A N 1
ATOM 1012 C CA . SER A 1 124 ? -15.694 4.030 3.117 1.00 72.44 124 SER A CA 1
ATOM 1013 C C . SER A 1 124 ? -16.685 3.180 2.320 1.00 72.44 124 SER A C 1
ATOM 1015 O O . SER A 1 124 ? -16.688 1.957 2.470 1.00 72.44 124 SER A O 1
ATOM 1017 N N . HIS A 1 125 ? -17.548 3.845 1.549 1.00 52.34 125 HIS A N 1
ATOM 1018 C CA . HIS A 1 125 ? -18.496 3.227 0.617 1.00 52.34 125 HIS A CA 1
ATOM 1019 C C . HIS A 1 125 ? -17.799 2.645 -0.612 1.00 52.34 125 HIS A C 1
ATOM 1021 O O . HIS A 1 125 ? -16.778 3.231 -1.036 1.00 52.34 125 HIS A O 1
#

Foldseek 3Di:
DDDDDDDPDPDPPPVVVVVVVVVVVVQVVPPVSVVVVVVVCVVDVVNVVVVPDVVVVVVVVVVVVVVVVVVVVVVCVVCVPPDDDDPDDDDPPDDVVVVVQCCCQPPPDDPPDDRDDPVPDDDDD

Radius of gyration: 36.69 Å; chains: 1; bounding box: 102×28×81 Å

Secondary structure (DSSP, 8-state):
------------HHHHHHHHHHHHHHHHT-HHHHHHHHHHHHT-HHHHHHHS-HHHHHHHHHHHHHHHHHHHHHHHHHHTT-----SPPP-TT--HHHHHHHHHHHHTSPTTSPPP-GGG-PPP-

Organism: Patella caerulea (NCBI:txid87958)

pLDDT: mean 79.86, std 14.15, range [39.69, 97.06]

Sequence (125 aa):
MPKKQRKRTKMDDSANTSSISDFLDKIVKDDESLRTLIREIYRRDEIMSQLVKPETIELMTNRIIELENEVDELQQYSRRTCLKLSGIKETPNEDTDKLILDLVNTHILPEGEERLNLNHIGRSH